Protein AF-A0A4C1U7Z0-F1 (afdb_monomer_lite)

pLDDT: mean 79.82, std 9.91, range [41.53, 89.88]

InterPro domains:
  IPR006600 HTH CenpB-type DNA-binding domain [PF03221] (47-94)
  IPR006600 HTH CenpB-type DNA-binding domain [PS51253] (38-94)
  IPR006600 HTH CenpB-type DNA-binding domain [SM00674] (44-94)
  IPR007889 DNA binding HTH domain, Psq-type [PF04218] (7-32)
  IPR009057 Homedomain-like superfamily [SSF46689] (2-35)
  IPR009057 Homedomain-like superfamily [SSF46689] (40-94)
  IPR050863 Centromere and Transposable Element-Derived Protein [PTHR19303] (2-94)

Organism: Eumeta variegata (NCBI:txid151549)

Radius of gyration: 20.3 Å; chains: 1; bounding box: 47×29×50 Å

Secondary structure (DSSP, 8-state):
-PPPHHHHHHHTT--HHHHHHHHHTHHHHHHHHHTT---S-----TTHHHHHHHHHHHHHHHHTT----HHHHHHHHHHHHHHTT-TT------

Structure (mmCIF, N/CA/C/O backbone):
data_AF-A0A4C1U7Z0-F1
#
_entry.id   AF-A0A4C1U7Z0-F1
#
loop_
_atom_site.group_PDB
_atom_site.id
_atom_site.type_symbol
_atom_site.label_atom_id
_atom_site.label_alt_id
_atom_site.label_comp_id
_atom_site.label_asym_id
_atom_site.label_entity_id
_atom_site.label_seq_id
_atom_site.pdbx_PDB_ins_code
_atom_site.Cartn_x
_atom_site.Cartn_y
_atom_site.Cartn_z
_atom_site.occupancy
_atom_site.B_iso_or_equiv
_atom_site.auth_seq_id
_atom_site.auth_comp_id
_atom_site.auth_asym_id
_atom_site.auth_atom_id
_atom_site.pdbx_PDB_model_num
ATOM 1 N N . MET A 1 1 ? 28.802 6.009 -25.078 1.00 48.69 1 MET A N 1
ATOM 2 C CA . MET A 1 1 ? 27.912 5.618 -26.193 1.00 48.69 1 MET A CA 1
ATOM 3 C C . MET A 1 1 ? 26.575 5.258 -25.571 1.00 48.69 1 MET A C 1
ATOM 5 O O . MET A 1 1 ? 26.562 4.405 -24.699 1.00 48.69 1 MET A O 1
ATOM 9 N N . GLY A 1 2 ? 25.501 5.985 -25.879 1.00 70.00 2 GLY A N 1
ATOM 10 C CA . GLY A 1 2 ? 24.178 5.672 -25.334 1.00 70.00 2 GLY A CA 1
ATOM 11 C C . GLY A 1 2 ? 23.508 4.599 -26.184 1.00 70.00 2 GLY A C 1
ATOM 12 O O . GLY A 1 2 ? 23.400 4.773 -27.397 1.00 70.00 2 GLY A O 1
ATOM 13 N N . GLU A 1 3 ? 23.073 3.503 -25.571 1.00 75.62 3 GLU A N 1
ATOM 14 C CA . GLU A 1 3 ? 22.234 2.515 -26.247 1.00 75.62 3 GLU A CA 1
ATOM 15 C C . GLU A 1 3 ? 20.853 3.118 -26.526 1.00 75.62 3 GLU A C 1
ATOM 17 O O . GLU A 1 3 ? 20.281 3.840 -25.702 1.00 75.62 3 GLU A O 1
ATOM 22 N N . LYS A 1 4 ? 20.295 2.855 -27.711 1.00 83.12 4 LYS A N 1
ATOM 23 C CA . LYS A 1 4 ? 18.954 3.344 -28.038 1.00 83.12 4 LYS A CA 1
ATOM 24 C C . LYS A 1 4 ? 17.927 2.519 -27.263 1.00 83.12 4 LYS A C 1
ATOM 26 O O . LYS A 1 4 ? 17.985 1.295 -27.240 1.00 83.12 4 LYS A O 1
ATOM 31 N N . ILE A 1 5 ? 16.904 3.188 -26.730 1.00 81.69 5 ILE A N 1
ATOM 32 C CA . ILE A 1 5 ? 15.767 2.570 -26.014 1.00 81.69 5 ILE A CA 1
ATOM 33 C C . ILE A 1 5 ? 15.123 1.428 -26.825 1.00 81.69 5 ILE A C 1
ATOM 35 O O . ILE A 1 5 ? 14.636 0.453 -26.261 1.00 81.69 5 ILE A O 1
ATOM 39 N N . SER A 1 6 ? 15.124 1.546 -28.153 1.00 82.38 6 SER A N 1
ATOM 40 C CA . SER A 1 6 ? 14.613 0.528 -29.070 1.00 82.38 6 SER A CA 1
ATOM 41 C C . SER A 1 6 ? 15.448 -0.755 -29.076 1.00 82.38 6 SER A C 1
ATOM 43 O O . SER A 1 6 ? 14.875 -1.837 -29.152 1.00 82.38 6 SER A O 1
ATOM 45 N N . ASP A 1 7 ? 16.774 -0.638 -29.007 1.00 86.12 7 ASP A N 1
ATOM 46 C CA . ASP A 1 7 ? 17.695 -1.779 -28.986 1.00 86.12 7 ASP A CA 1
ATOM 47 C C . ASP A 1 7 ? 17.619 -2.497 -27.634 1.00 86.12 7 ASP A C 1
ATOM 49 O O . ASP A 1 7 ? 17.468 -3.716 -27.595 1.00 86.12 7 ASP A O 1
ATOM 53 N N . VAL A 1 8 ? 17.547 -1.733 -26.537 1.00 85.69 8 VAL A N 1
ATOM 54 C CA . VAL A 1 8 ? 17.272 -2.266 -25.192 1.00 85.69 8 VAL A CA 1
ATOM 55 C C . VAL A 1 8 ? 15.927 -3.000 -25.166 1.00 85.69 8 VAL A C 1
ATOM 57 O O . VAL A 1 8 ? 15.842 -4.133 -24.705 1.00 85.69 8 VAL A O 1
ATOM 60 N N . GLY A 1 9 ? 14.867 -2.399 -25.713 1.00 86.81 9 GLY A N 1
ATOM 61 C CA . GLY A 1 9 ? 13.556 -3.044 -25.792 1.00 86.81 9 GLY A CA 1
ATOM 62 C C . GLY A 1 9 ? 13.600 -4.376 -26.533 1.00 86.81 9 GLY A C 1
ATOM 63 O O . GLY A 1 9 ? 13.118 -5.375 -26.011 1.00 86.81 9 GLY A O 1
ATOM 64 N N . LYS A 1 10 ? 14.248 -4.427 -27.701 1.00 87.94 10 LYS A N 1
ATOM 65 C CA . LYS A 1 10 ? 14.398 -5.669 -28.473 1.00 87.94 10 LYS A CA 1
ATOM 66 C C . LYS A 1 10 ? 15.163 -6.747 -27.709 1.00 87.94 10 LYS A C 1
ATOM 68 O O . LYS A 1 10 ? 14.730 -7.894 -27.728 1.00 87.94 10 LYS A O 1
ATOM 73 N N . HIS A 1 11 ? 16.246 -6.383 -27.023 1.00 89.12 11 HIS A N 1
ATOM 74 C CA . HIS A 1 11 ? 17.059 -7.333 -26.263 1.00 89.12 11 HIS A CA 1
ATOM 75 C C . HIS A 1 11 ? 16.255 -8.021 -25.147 1.00 89.12 11 HIS A C 1
ATOM 77 O O . HIS A 1 11 ? 16.381 -9.225 -24.946 1.00 89.12 11 HIS A O 1
ATOM 83 N N . PHE A 1 12 ? 15.374 -7.274 -24.477 1.00 85.25 12 PHE A N 1
ATOM 84 C CA . PHE A 1 12 ? 14.541 -7.782 -23.383 1.00 85.25 12 PHE A CA 1
ATOM 85 C C . PHE A 1 12 ? 13.110 -8.174 -23.808 1.00 85.25 12 PHE A C 1
ATOM 87 O O . PHE A 1 12 ? 12.278 -8.474 -22.955 1.00 85.25 12 PHE A O 1
ATOM 94 N N . GLY A 1 13 ? 12.788 -8.153 -25.108 1.00 89.62 13 GLY A N 1
ATOM 95 C CA . GLY A 1 13 ? 11.442 -8.455 -25.616 1.00 89.62 13 GLY A CA 1
ATOM 96 C C . GLY A 1 13 ? 10.363 -7.424 -25.244 1.00 89.62 13 GLY A C 1
ATOM 97 O O . GLY A 1 13 ? 9.170 -7.718 -25.301 1.00 89.62 13 GLY A O 1
ATOM 98 N N . PHE A 1 14 ? 10.755 -6.207 -24.863 1.00 89.88 14 PHE A N 1
ATOM 99 C CA . PHE A 1 14 ? 9.854 -5.124 -24.480 1.00 89.88 14 PHE A CA 1
ATOM 100 C C . PHE A 1 14 ? 9.610 -4.124 -25.610 1.00 89.88 14 PHE A C 1
ATOM 102 O O . PHE A 1 14 ? 10.487 -3.786 -26.407 1.00 89.88 14 PHE A O 1
ATOM 109 N N . SER A 1 15 ? 8.405 -3.554 -25.624 1.00 89.25 15 SER A N 1
ATOM 110 C CA . SER A 1 15 ? 8.103 -2.429 -26.505 1.00 89.25 15 SER A CA 1
ATOM 111 C C . SER A 1 15 ? 8.903 -1.183 -26.097 1.00 89.25 15 SER A C 1
ATOM 113 O O . SER A 1 15 ? 9.173 -0.955 -24.913 1.00 89.25 15 SER A O 1
ATOM 115 N N . ARG A 1 16 ? 9.225 -0.313 -27.065 1.00 89.56 16 ARG A N 1
ATOM 116 C CA . ARG A 1 16 ? 9.876 0.987 -26.801 1.00 89.56 16 ARG A CA 1
ATOM 117 C C . ARG A 1 16 ? 9.122 1.794 -25.735 1.00 89.56 16 ARG A C 1
ATOM 119 O O . ARG A 1 16 ? 9.743 2.436 -24.889 1.00 89.56 16 ARG A O 1
ATOM 126 N N . SER A 1 17 ? 7.791 1.745 -25.770 1.00 87.75 17 SER A N 1
ATOM 127 C CA . SER A 1 17 ? 6.906 2.425 -24.821 1.00 87.75 17 SER A CA 1
ATOM 128 C C . SER A 1 17 ? 7.081 1.896 -23.395 1.00 87.75 17 SER A C 1
ATOM 130 O O . SER A 1 17 ? 7.141 2.686 -22.451 1.00 87.75 17 SER A O 1
ATOM 132 N N . THR A 1 18 ? 7.237 0.578 -23.233 1.00 88.06 18 THR A N 1
ATOM 133 C CA . THR A 1 18 ? 7.496 -0.069 -21.937 1.00 88.06 18 THR A CA 1
ATOM 134 C C . THR A 1 18 ? 8.835 0.380 -21.360 1.00 88.06 18 THR A C 1
ATOM 136 O O . THR A 1 18 ? 8.876 0.872 -20.234 1.00 88.06 18 THR A O 1
ATOM 139 N N . VAL A 1 19 ? 9.915 0.302 -22.144 1.00 89.88 19 VAL 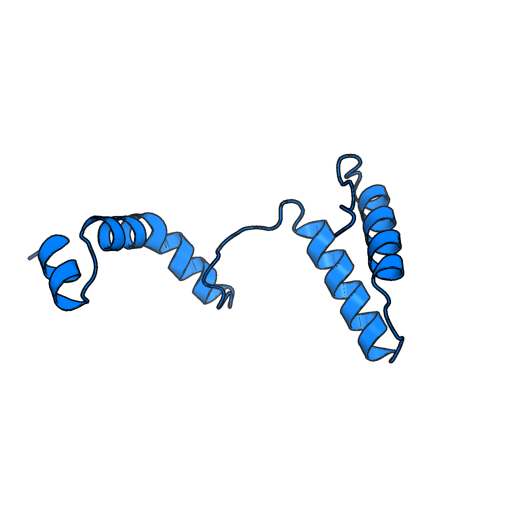A N 1
ATOM 140 C CA . VAL A 1 19 ? 11.257 0.713 -21.689 1.00 89.88 19 VAL A CA 1
ATOM 141 C C . VAL A 1 19 ? 11.287 2.203 -21.342 1.00 89.88 19 VAL A C 1
ATOM 143 O O . VAL A 1 19 ? 11.828 2.588 -20.310 1.00 89.88 19 VAL A O 1
ATOM 146 N N . SER A 1 20 ? 10.631 3.049 -22.145 1.00 89.25 20 SER A N 1
ATOM 147 C CA . SER A 1 20 ? 10.498 4.477 -21.839 1.00 89.25 20 SER A CA 1
ATOM 148 C C . SER A 1 20 ? 9.734 4.725 -20.534 1.00 89.25 20 SER A C 1
ATOM 150 O O . SER A 1 20 ? 10.120 5.593 -19.753 1.00 89.25 20 SER A O 1
ATOM 152 N N . THR A 1 21 ? 8.678 3.954 -20.267 1.00 88.69 21 THR A N 1
ATOM 153 C CA . THR A 1 21 ? 7.882 4.073 -19.036 1.00 88.69 21 THR A CA 1
ATOM 154 C C . THR A 1 21 ? 8.678 3.641 -17.808 1.00 88.69 21 THR A C 1
ATOM 156 O O . THR A 1 21 ? 8.639 4.335 -16.791 1.00 88.69 21 THR A O 1
ATOM 159 N N . ILE A 1 22 ? 9.434 2.543 -17.905 1.00 89.38 22 ILE A N 1
ATOM 160 C CA . ILE A 1 22 ? 10.340 2.084 -16.842 1.00 89.38 22 ILE A CA 1
ATOM 161 C C . ILE A 1 22 ? 11.401 3.154 -16.579 1.00 89.38 22 ILE A C 1
ATOM 163 O O . ILE A 1 22 ? 11.586 3.555 -15.436 1.00 89.38 22 ILE A O 1
ATOM 167 N N . TRP A 1 23 ? 12.022 3.698 -17.629 1.00 89.56 23 TRP A N 1
ATOM 168 C CA . TRP A 1 23 ? 13.036 4.743 -17.494 1.00 89.56 23 TRP A CA 1
ATOM 169 C C . TR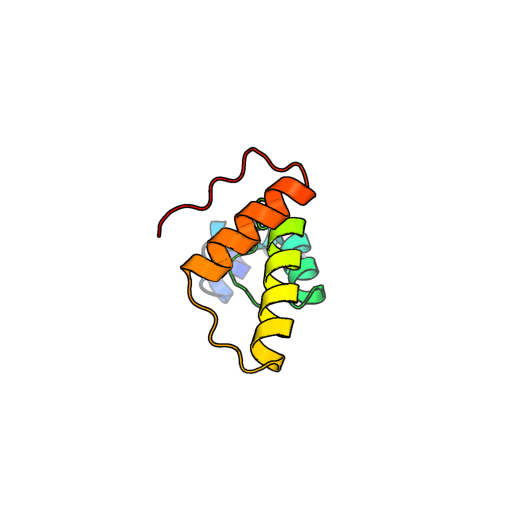P A 1 23 ? 12.497 6.009 -16.819 1.00 89.56 23 TRP A C 1
ATOM 171 O O . TRP A 1 23 ? 13.141 6.558 -15.929 1.00 89.56 23 TRP A O 1
ATOM 181 N N . LYS A 1 24 ? 11.293 6.457 -17.200 1.00 89.19 24 LYS A N 1
ATOM 182 C CA . LYS A 1 24 ? 10.628 7.619 -16.584 1.00 89.19 24 LYS A CA 1
ATOM 183 C C . LYS A 1 24 ? 10.276 7.395 -15.113 1.00 89.19 24 LYS A C 1
ATOM 185 O O . LYS A 1 24 ? 10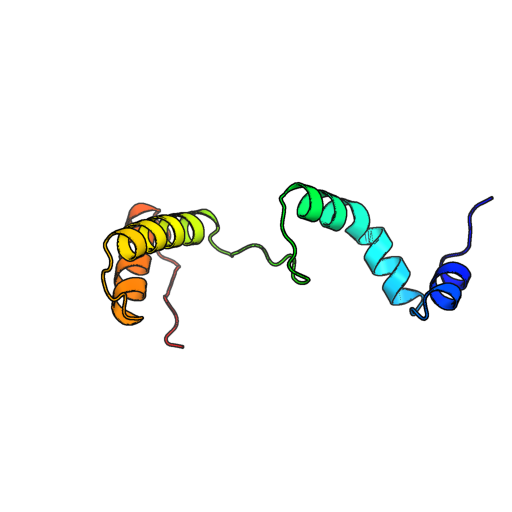.263 8.350 -14.348 1.00 89.19 24 LYS A O 1
ATOM 190 N N . ASN A 1 25 ? 9.971 6.159 -14.721 1.00 88.06 25 ASN A N 1
ATOM 191 C CA . ASN A 1 25 ? 9.604 5.815 -13.346 1.00 88.06 25 ASN A CA 1
ATOM 192 C C . ASN A 1 25 ? 10.755 5.176 -12.554 1.00 88.06 25 ASN A C 1
ATOM 194 O O . ASN A 1 25 ? 10.519 4.703 -11.445 1.00 88.06 25 ASN A O 1
ATOM 198 N N . LYS A 1 26 ? 11.987 5.177 -13.085 1.00 89.00 26 LYS A N 1
ATOM 199 C CA . LYS A 1 26 ? 13.132 4.458 -12.507 1.00 89.00 26 LYS A CA 1
ATOM 200 C C . LYS A 1 26 ? 13.385 4.818 -11.043 1.00 89.00 26 LYS A C 1
ATOM 202 O O . LYS A 1 26 ? 13.583 3.929 -10.231 1.00 89.00 26 LYS A O 1
ATOM 207 N N . GLU A 1 27 ? 13.302 6.101 -10.694 1.00 87.94 27 GLU A N 1
ATOM 208 C CA . GLU A 1 27 ? 13.548 6.572 -9.327 1.00 87.94 27 GLU A CA 1
ATOM 209 C C . GLU A 1 27 ? 12.489 6.045 -8.363 1.00 87.94 27 GLU A C 1
ATOM 211 O O . GLU A 1 27 ? 12.820 5.549 -7.295 1.00 87.94 27 GLU A O 1
ATOM 216 N N . LYS A 1 28 ? 11.217 6.052 -8.778 1.00 84.56 28 LYS A N 1
ATOM 217 C CA . LYS A 1 28 ? 10.111 5.514 -7.974 1.00 84.56 28 LYS A CA 1
ATOM 218 C C . LYS A 1 28 ? 10.228 4.003 -7.782 1.00 84.56 28 LYS A C 1
ATOM 220 O O . LYS A 1 28 ? 9.881 3.504 -6.720 1.00 84.56 28 LYS A O 1
ATOM 225 N N . ILE A 1 29 ? 10.686 3.287 -8.811 1.00 85.88 29 ILE A N 1
ATOM 226 C CA . ILE A 1 29 ? 10.893 1.835 -8.754 1.00 85.88 29 ILE A CA 1
ATOM 227 C C . ILE A 1 29 ? 12.044 1.509 -7.792 1.00 85.88 29 ILE A C 1
ATOM 229 O O . ILE A 1 29 ? 11.864 0.678 -6.910 1.00 85.88 29 ILE A O 1
ATOM 233 N N . LEU A 1 30 ? 13.180 2.207 -7.908 1.00 86.56 30 LEU A N 1
ATOM 234 C CA . LEU A 1 30 ? 14.337 2.030 -7.019 1.00 86.56 30 LEU A CA 1
ATOM 235 C C . LEU A 1 30 ? 14.017 2.410 -5.567 1.00 86.56 30 LEU A C 1
ATOM 237 O O . LEU A 1 30 ? 14.408 1.708 -4.640 1.00 86.56 30 LEU A O 1
ATOM 241 N N . GLN A 1 31 ? 13.271 3.497 -5.360 1.00 86.00 31 GLN A N 1
ATOM 242 C CA . GLN A 1 31 ? 12.847 3.909 -4.025 1.00 86.00 31 GLN A CA 1
ATOM 243 C C . GLN A 1 31 ? 11.921 2.864 -3.389 1.00 86.00 31 GLN A C 1
ATOM 245 O O . GLN A 1 31 ? 12.131 2.481 -2.243 1.00 86.00 31 GLN A O 1
ATOM 250 N N . ALA A 1 32 ? 10.958 2.337 -4.148 1.00 82.62 32 ALA A N 1
ATOM 251 C CA . ALA A 1 32 ? 10.068 1.289 -3.663 1.00 82.62 32 ALA A CA 1
ATOM 252 C C . ALA A 1 32 ? 10.805 -0.020 -3.332 1.00 82.62 32 ALA A C 1
ATOM 254 O O . ALA A 1 32 ? 10.453 -0.678 -2.355 1.00 82.62 32 ALA A O 1
ATOM 255 N N . GLU A 1 33 ? 11.826 -0.384 -4.113 1.00 81.88 33 GLU A N 1
ATOM 256 C CA . GLU A 1 33 ? 12.688 -1.534 -3.818 1.00 81.88 33 GLU A CA 1
ATOM 257 C C . GLU A 1 33 ? 13.422 -1.348 -2.481 1.00 81.88 33 GLU A C 1
ATOM 259 O O . GLU A 1 33 ? 13.388 -2.243 -1.638 1.00 81.88 33 GLU A O 1
ATOM 264 N N . SER A 1 34 ? 13.994 -0.161 -2.250 1.00 80.50 34 SER A N 1
ATOM 265 C CA . SER A 1 34 ? 14.659 0.197 -0.988 1.00 80.50 34 SER A CA 1
ATOM 266 C C . SER A 1 34 ? 13.699 0.180 0.211 1.00 80.50 34 SER A C 1
ATOM 268 O O . SER A 1 34 ? 14.047 -0.286 1.293 1.00 80.50 34 SER A O 1
ATOM 270 N N . GLU A 1 35 ? 12.446 0.602 0.010 1.00 79.19 35 GLU A N 1
ATOM 271 C CA . GLU A 1 35 ? 11.366 0.502 1.004 1.00 79.19 35 GLU A CA 1
ATOM 272 C C . GLU A 1 35 ? 10.850 -0.944 1.214 1.00 79.19 35 GLU A C 1
ATOM 274 O O . GLU A 1 35 ? 9.896 -1.154 1.965 1.00 79.19 35 GLU A O 1
ATOM 279 N N . GLY A 1 36 ? 11.420 -1.950 0.537 1.00 75.00 36 GLY A N 1
ATOM 280 C CA . GLY A 1 36 ? 11.009 -3.356 0.643 1.00 75.00 36 GLY A CA 1
ATOM 281 C C . GLY A 1 36 ? 9.667 -3.677 -0.032 1.00 75.00 36 GLY A C 1
ATOM 282 O O . GLY A 1 36 ? 9.099 -4.755 0.171 1.00 75.00 36 GLY A O 1
ATOM 283 N N . LYS A 1 37 ? 9.126 -2.766 -0.852 1.00 74.50 37 LYS A N 1
ATOM 284 C CA . LYS A 1 37 ? 7.856 -2.962 -1.565 1.00 74.50 37 LYS A CA 1
ATOM 285 C C . LYS A 1 37 ? 8.086 -3.856 -2.788 1.00 74.50 37 LYS A C 1
ATOM 287 O O . LYS A 1 37 ? 8.363 -3.382 -3.882 1.00 74.50 37 LYS A O 1
ATOM 292 N N . SER A 1 38 ? 7.869 -5.163 -2.629 1.00 69.31 38 SER A N 1
ATOM 293 C CA . SER A 1 38 ? 7.952 -6.151 -3.727 1.00 69.31 38 SER A CA 1
ATOM 294 C C . SER A 1 38 ? 6.732 -6.137 -4.681 1.00 69.31 38 SER A C 1
ATOM 296 O O . SER A 1 38 ? 6.646 -6.898 -5.646 1.00 69.31 38 SER A O 1
ATOM 298 N N . SER A 1 39 ? 5.743 -5.271 -4.435 1.00 71.88 39 SER A N 1
ATOM 299 C CA . SER A 1 39 ? 4.517 -5.228 -5.238 1.00 71.88 39 SER A CA 1
ATOM 300 C C . SER A 1 39 ? 4.737 -4.575 -6.604 1.00 71.88 39 SER A C 1
ATOM 302 O O . SER A 1 39 ? 5.198 -3.440 -6.705 1.00 71.88 39 SER A O 1
ATOM 304 N N . LYS A 1 40 ? 4.258 -5.238 -7.666 1.00 73.38 40 LYS A N 1
ATOM 305 C CA . LYS A 1 40 ? 4.211 -4.689 -9.038 1.00 73.38 40 LYS A CA 1
ATOM 306 C C . LYS A 1 40 ? 3.369 -3.408 -9.147 1.00 73.38 40 LYS A C 1
ATOM 308 O O . LYS A 1 40 ? 3.489 -2.675 -10.126 1.00 73.38 40 LYS A O 1
ATOM 313 N N . LYS A 1 41 ? 2.480 -3.151 -8.179 1.00 73.69 41 LYS A N 1
ATOM 314 C CA . LYS A 1 41 ? 1.650 -1.942 -8.116 1.00 73.69 41 LYS A CA 1
ATOM 315 C C . LYS A 1 41 ? 2.182 -1.021 -7.024 1.00 73.69 41 LYS A C 1
ATOM 317 O O . LYS A 1 41 ? 1.971 -1.278 -5.844 1.00 73.69 41 LYS A O 1
ATOM 322 N N . LEU A 1 42 ? 2.755 0.108 -7.431 1.00 67.56 42 LEU A N 1
ATOM 323 C CA . LEU A 1 42 ? 3.180 1.195 -6.540 1.00 67.56 42 LEU A CA 1
ATOM 324 C C . LEU A 1 42 ? 2.012 2.119 -6.150 1.00 67.56 42 LEU A C 1
ATOM 326 O O . LEU A 1 42 ? 2.170 3.337 -6.066 1.00 67.56 42 LEU A O 1
ATOM 330 N N . LYS A 1 43 ? 0.802 1.568 -5.984 1.00 68.38 43 LYS A N 1
ATOM 331 C CA . LYS A 1 43 ? -0.355 2.381 -5.605 1.00 68.38 43 LYS A CA 1
ATOM 332 C C . LYS A 1 43 ? -0.217 2.729 -4.128 1.00 68.38 43 LYS A C 1
ATOM 334 O O . LYS A 1 43 ? -0.315 1.844 -3.284 1.00 68.38 43 LYS A O 1
ATOM 339 N N . LYS A 1 44 ? -0.006 4.012 -3.837 1.00 62.75 44 LYS A N 1
ATOM 340 C CA . LYS A 1 44 ? -0.102 4.515 -2.470 1.00 62.75 44 LYS A CA 1
ATOM 341 C C . LYS A 1 44 ? -1.554 4.382 -1.993 1.00 62.75 44 LYS A C 1
ATOM 343 O O . LYS A 1 44 ? -2.464 4.721 -2.765 1.00 62.75 44 LYS A O 1
ATOM 348 N N . PRO A 1 45 ? -1.794 3.855 -0.783 1.00 65.88 45 PRO A N 1
ATOM 349 C CA . PRO A 1 45 ? -3.095 3.958 -0.142 1.00 65.88 45 PRO A CA 1
ATOM 350 C C . PRO A 1 45 ? -3.554 5.417 -0.137 1.00 65.88 45 PRO A C 1
ATOM 352 O O . PRO A 1 45 ? -2.747 6.330 0.009 1.00 65.88 45 PRO A O 1
ATOM 355 N N . LYS A 1 46 ? -4.856 5.655 -0.317 1.00 68.19 46 LYS A N 1
ATOM 356 C CA . LYS A 1 46 ? -5.409 7.019 -0.245 1.00 68.19 46 LYS A CA 1
ATOM 357 C C . LYS A 1 46 ? -5.299 7.593 1.177 1.00 68.19 46 LYS A C 1
ATOM 359 O O . LYS A 1 46 ? -5.281 8.808 1.331 1.00 68.19 46 LYS A O 1
ATOM 364 N N . TYR A 1 47 ? -5.206 6.713 2.175 1.00 73.94 47 TYR A N 1
ATOM 365 C CA . TYR A 1 47 ? -5.109 7.031 3.593 1.00 73.94 47 TYR A CA 1
ATOM 366 C C . TYR A 1 47 ? -4.0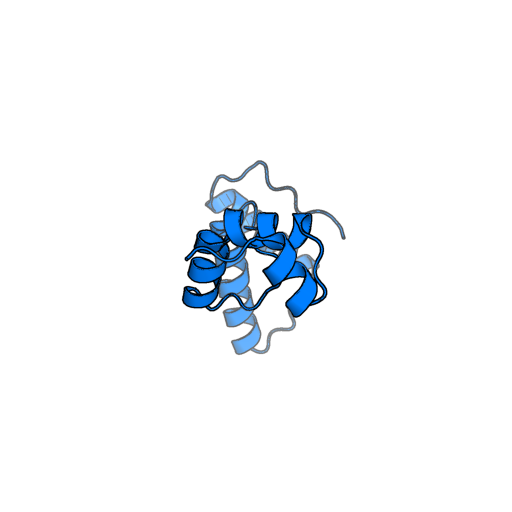25 6.146 4.229 1.00 73.94 47 TYR A C 1
ATOM 368 O O . TYR A 1 47 ? -4.338 5.183 4.920 1.00 73.94 47 TYR A O 1
ATOM 376 N N . GLU A 1 48 ? -2.749 6.430 3.940 1.00 77.56 48 GLU A N 1
ATOM 377 C CA . GLU A 1 48 ? -1.617 5.622 4.437 1.00 77.56 48 GLU A CA 1
ATOM 378 C C . GLU A 1 48 ? -1.636 5.492 5.966 1.00 77.56 48 GLU A C 1
ATOM 380 O O . GLU A 1 48 ? -1.497 4.384 6.479 1.00 77.56 48 GLU A O 1
ATOM 385 N N . ASP A 1 49 ? -1.902 6.584 6.685 1.00 78.94 49 ASP A N 1
ATOM 386 C CA . ASP A 1 49 ? -1.964 6.601 8.152 1.00 78.94 49 ASP A CA 1
ATOM 387 C C . ASP A 1 49 ? -3.085 5.710 8.709 1.00 78.94 49 ASP A C 1
ATOM 389 O O . ASP A 1 49 ? -2.883 4.966 9.670 1.00 78.94 49 ASP A O 1
ATOM 393 N N . LEU A 1 50 ? -4.255 5.727 8.062 1.00 82.94 50 LEU A N 1
ATOM 394 C CA . LEU A 1 50 ? -5.396 4.890 8.431 1.00 82.94 50 LEU A CA 1
ATOM 395 C C . LEU A 1 50 ? -5.102 3.406 8.180 1.00 82.94 50 LEU A C 1
ATOM 397 O O . LEU A 1 50 ? -5.318 2.575 9.061 1.00 82.94 50 LEU A O 1
ATOM 401 N N . ASP A 1 51 ? -4.590 3.074 6.991 1.00 81.56 51 ASP A N 1
ATOM 402 C CA . ASP A 1 51 ? -4.208 1.706 6.630 1.00 81.56 51 ASP A CA 1
ATOM 403 C C . ASP A 1 51 ? -3.152 1.158 7.604 1.00 81.56 51 ASP A C 1
ATOM 405 O O . ASP A 1 51 ? -3.273 0.028 8.079 1.00 81.56 51 ASP A O 1
ATOM 409 N N . GLN A 1 52 ? -2.144 1.962 7.964 1.00 84.44 52 GLN A N 1
ATOM 410 C CA . GLN A 1 52 ? -1.128 1.575 8.948 1.00 84.44 52 GLN A CA 1
ATOM 411 C C . GLN A 1 52 ? -1.722 1.354 10.348 1.00 84.44 52 GLN A C 1
ATOM 413 O O . GLN A 1 52 ? -1.389 0.356 10.995 1.00 84.44 52 GLN A O 1
ATOM 418 N N . ALA A 1 53 ? -2.623 2.226 10.811 1.00 85.88 53 ALA A N 1
ATOM 419 C CA . ALA A 1 53 ? -3.289 2.075 12.106 1.00 85.88 53 ALA A CA 1
ATOM 420 C C . ALA A 1 53 ? -4.129 0.786 12.174 1.00 85.88 53 ALA A C 1
ATOM 422 O O . ALA A 1 53 ? -4.015 0.012 13.133 1.00 85.88 53 ALA A O 1
ATOM 423 N N . ILE A 1 54 ? -4.911 0.506 11.125 1.00 86.56 54 ILE A N 1
ATOM 424 C CA . ILE A 1 54 ? -5.719 -0.717 11.017 1.00 86.56 54 ILE A CA 1
ATOM 425 C C . ILE A 1 54 ? -4.820 -1.955 10.958 1.00 86.56 54 ILE A C 1
ATOM 427 O O . ILE A 1 54 ? -5.084 -2.923 11.672 1.00 86.56 54 ILE A O 1
ATOM 431 N N . LEU A 1 55 ? -3.746 -1.938 10.161 1.00 85.56 55 LEU A N 1
ATOM 432 C CA . LEU A 1 55 ? -2.798 -3.055 10.060 1.00 85.56 55 LEU A CA 1
ATOM 433 C C . LEU A 1 55 ? -2.108 -3.347 11.395 1.00 85.56 55 LEU A C 1
ATOM 435 O O . LEU A 1 55 ? -2.003 -4.508 11.794 1.00 85.56 55 LEU A O 1
ATOM 439 N N . SER A 1 56 ? -1.669 -2.309 12.108 1.00 87.38 56 SER A N 1
ATOM 440 C CA . SER A 1 56 ? -1.045 -2.448 13.427 1.00 87.38 56 SER A CA 1
ATOM 441 C C . SER A 1 56 ? -2.013 -3.066 14.441 1.00 87.38 56 SER A C 1
ATOM 443 O O . SER A 1 56 ? -1.678 -4.036 15.131 1.00 87.38 56 SER A O 1
ATOM 445 N N . TRP A 1 57 ? -3.260 -2.584 14.471 1.00 88.56 57 TRP A N 1
ATOM 446 C CA . TRP A 1 57 ? -4.313 -3.181 15.291 1.00 88.56 57 TRP A CA 1
ATOM 447 C C . TRP A 1 57 ? -4.595 -4.635 14.891 1.00 88.56 57 TRP A C 1
ATOM 449 O O . TRP A 1 57 ? -4.658 -5.499 15.766 1.00 88.56 57 TRP A O 1
ATOM 459 N N . PHE A 1 58 ? -4.694 -4.931 13.594 1.00 86.19 58 PHE A N 1
ATOM 460 C CA . PHE A 1 58 ? -4.949 -6.277 13.084 1.00 86.19 58 PHE A CA 1
ATOM 461 C C . PHE A 1 58 ? -3.852 -7.260 13.504 1.00 86.19 58 PHE A C 1
ATOM 463 O O . PHE A 1 58 ? -4.150 -8.346 14.001 1.00 86.19 58 PHE A O 1
ATOM 470 N N . HIS A 1 59 ? -2.579 -6.875 13.377 1.00 87.06 59 HIS A N 1
ATOM 471 C CA . HIS A 1 59 ? -1.457 -7.690 13.844 1.00 87.06 59 HIS A CA 1
ATOM 472 C C . HIS A 1 59 ? -1.535 -7.961 15.347 1.00 87.06 59 HIS A C 1
ATOM 474 O O . HIS A 1 59 ? -1.362 -9.106 15.769 1.00 87.06 59 HIS A O 1
ATOM 480 N N . ARG A 1 60 ? -1.865 -6.944 16.150 1.00 86.75 60 ARG A N 1
ATOM 481 C CA . ARG A 1 60 ? -2.042 -7.099 17.599 1.00 86.75 60 ARG A CA 1
ATOM 482 C C . ARG A 1 60 ? -3.207 -8.031 17.937 1.00 86.75 60 ARG A C 1
ATOM 484 O O . ARG A 1 60 ? -3.075 -8.869 18.821 1.00 86.75 60 ARG A O 1
ATOM 491 N N . GLN A 1 61 ? -4.331 -7.938 17.233 1.00 86.00 61 GLN A N 1
ATOM 492 C CA . GLN A 1 61 ? -5.467 -8.845 17.434 1.00 86.00 61 GLN A CA 1
ATOM 493 C C . GLN A 1 61 ? -5.136 -10.288 17.013 1.00 86.00 61 GLN A C 1
ATOM 495 O O . GLN A 1 61 ? -5.476 -11.231 17.727 1.00 86.00 61 GLN A O 1
ATOM 500 N N . ARG A 1 62 ? -4.389 -10.467 15.915 1.00 83.06 62 ARG A N 1
ATOM 501 C CA . ARG A 1 62 ? -3.930 -11.785 15.450 1.00 83.06 62 ARG A CA 1
ATOM 502 C C . ARG A 1 62 ? -2.963 -12.444 16.436 1.00 83.06 62 ARG A C 1
ATOM 504 O O . ARG A 1 62 ? -3.065 -13.645 16.658 1.00 83.06 62 ARG A O 1
ATOM 511 N N . GLN A 1 63 ? -2.068 -11.674 17.060 1.00 84.19 63 GLN A N 1
ATOM 512 C CA . GLN A 1 63 ? -1.200 -12.173 18.138 1.00 84.19 63 GLN A CA 1
ATOM 513 C C . GLN A 1 63 ? -2.001 -12.644 19.359 1.00 84.19 63 GLN A C 1
ATOM 515 O O . GLN A 1 63 ? -1.638 -13.630 19.992 1.00 84.19 63 GLN A O 1
ATOM 520 N N . ASN A 1 64 ? -3.134 -11.999 19.643 1.00 84.19 64 ASN A N 1
ATOM 521 C CA . ASN A 1 64 ? -4.057 -12.409 20.702 1.00 84.19 64 ASN A CA 1
ATOM 522 C C . ASN A 1 64 ? -4.963 -13.595 20.308 1.00 84.19 64 ASN A C 1
ATOM 524 O O . ASN A 1 64 ? -5.893 -13.908 21.044 1.00 84.19 64 ASN A O 1
ATOM 528 N N . ASN A 1 65 ? -4.711 -14.257 19.167 1.00 79.44 65 ASN A N 1
ATOM 529 C CA . ASN A 1 65 ? -5.523 -15.361 18.634 1.00 79.44 65 ASN A CA 1
ATOM 530 C C . ASN A 1 65 ? -7.023 -15.021 18.511 1.00 79.44 65 ASN A C 1
ATOM 532 O O . ASN A 1 65 ? -7.875 -15.909 18.553 1.00 79.44 65 ASN A O 1
ATOM 536 N N . MET A 1 66 ? -7.367 -13.738 18.346 1.00 76.75 66 MET A N 1
ATOM 537 C CA . MET A 1 66 ? -8.759 -13.333 18.189 1.00 76.75 66 MET A CA 1
ATOM 538 C C . MET A 1 66 ? -9.202 -13.553 16.732 1.00 76.75 66 MET A C 1
ATOM 540 O O . MET A 1 66 ? -8.516 -13.097 15.812 1.00 76.75 66 MET A O 1
ATOM 544 N N . PRO A 1 67 ? -10.343 -14.217 16.483 1.00 75.75 67 PRO A N 1
ATOM 545 C CA . PRO A 1 67 ? -10.910 -14.309 15.146 1.00 75.75 67 PRO A CA 1
ATOM 546 C C . PRO A 1 67 ? -11.434 -12.937 14.711 1.00 75.75 67 PRO A C 1
ATOM 548 O O . PRO A 1 67 ? -12.455 -12.446 15.190 1.00 75.75 67 PRO A O 1
ATOM 551 N N . ILE A 1 68 ? -10.717 -12.302 13.787 1.00 80.50 68 ILE A N 1
ATOM 552 C CA . ILE A 1 68 ? -11.086 -10.995 13.247 1.00 80.50 68 ILE A CA 1
ATOM 553 C C . ILE A 1 68 ? -12.021 -11.211 12.058 1.00 80.50 68 ILE A C 1
ATOM 555 O O . ILE A 1 68 ? -1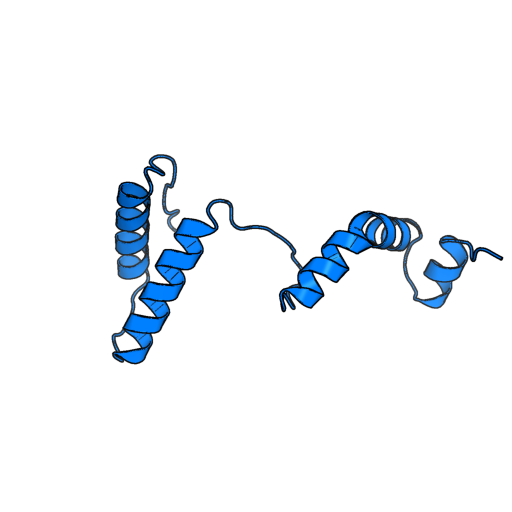1.606 -11.696 11.007 1.00 80.50 68 ILE A O 1
ATOM 559 N N . SER A 1 69 ? -13.287 -10.835 12.222 1.00 82.44 69 SER A N 1
ATOM 560 C CA . SER A 1 69 ? -14.266 -10.837 11.131 1.00 82.44 69 SER A CA 1
ATOM 561 C C . SER A 1 69 ? -14.230 -9.519 10.353 1.00 82.44 69 SER A C 1
ATOM 563 O O . SER A 1 69 ? -13.960 -8.465 10.927 1.00 82.44 69 SER A O 1
ATOM 565 N N . GLY A 1 70 ? -14.559 -9.552 9.058 1.00 80.12 70 GLY A N 1
ATOM 566 C CA . GLY A 1 70 ? -14.611 -8.360 8.193 1.00 80.12 70 GLY A CA 1
ATOM 567 C C . GLY A 1 70 ? -15.400 -7.167 8.774 1.00 80.12 70 GLY A C 1
ATOM 568 O O . GLY A 1 70 ? -14.880 -6.051 8.750 1.00 80.12 70 GLY A O 1
ATOM 569 N N . PRO A 1 71 ? -16.584 -7.372 9.389 1.00 84.31 71 PRO A N 1
ATOM 570 C CA . PRO A 1 71 ? -17.334 -6.299 10.047 1.00 84.31 71 PRO A CA 1
ATOM 571 C C . PRO A 1 71 ? -16.593 -5.645 11.222 1.00 84.31 71 PRO A C 1
ATOM 573 O O . PRO A 1 71 ? -16.729 -4.446 11.442 1.00 84.31 71 PRO A O 1
ATOM 576 N N . LEU A 1 72 ? -15.772 -6.408 11.952 1.00 85.00 72 LEU A N 1
ATOM 577 C CA . LEU A 1 72 ? -14.967 -5.890 13.063 1.00 85.00 72 LEU A CA 1
ATOM 578 C C . LEU A 1 72 ? -13.877 -4.943 12.545 1.00 85.00 72 LEU A C 1
ATOM 580 O O . LEU A 1 72 ? -13.647 -3.879 13.115 1.00 85.00 72 LEU A O 1
ATOM 584 N N . VAL A 1 73 ? -13.225 -5.322 11.441 1.00 84.12 73 VAL A N 1
ATOM 585 C CA . VAL A 1 73 ? -12.224 -4.478 10.773 1.00 84.12 73 VAL A CA 1
ATOM 586 C C . VAL A 1 73 ? -12.869 -3.197 10.261 1.00 84.12 73 VAL A C 1
ATOM 588 O O . VAL A 1 73 ? -12.292 -2.128 10.432 1.00 84.12 73 VAL A O 1
ATOM 591 N N . LYS A 1 74 ? -14.079 -3.291 9.693 1.00 83.31 74 LYS A N 1
ATOM 592 C CA . LYS A 1 74 ? -14.850 -2.131 9.229 1.00 83.31 74 LYS A CA 1
ATOM 593 C C . LYS A 1 74 ? -15.143 -1.157 10.371 1.00 83.31 74 LYS A C 1
ATOM 595 O O . LYS A 1 74 ? -14.747 -0.002 10.274 1.00 83.31 74 LYS A O 1
ATOM 600 N N . ALA A 1 75 ? -15.719 -1.643 11.471 1.00 85.38 75 ALA A N 1
ATOM 601 C CA . ALA A 1 75 ? -16.015 -0.810 12.635 1.00 85.38 75 ALA A CA 1
ATOM 602 C C . ALA A 1 75 ? -14.751 -0.147 13.207 1.00 85.38 75 ALA A C 1
ATOM 604 O O . ALA A 1 75 ? -14.771 1.017 13.610 1.00 85.38 75 ALA A O 1
ATOM 605 N N . LYS A 1 76 ? -13.616 -0.864 13.210 1.00 87.12 76 LYS A N 1
ATOM 606 C CA . LYS A 1 76 ? -12.351 -0.286 13.671 1.00 87.12 76 LYS A CA 1
ATOM 607 C C . LYS A 1 76 ? -11.783 0.744 12.694 1.00 87.12 76 LYS A C 1
ATOM 609 O O . LYS A 1 76 ? -11.222 1.740 13.141 1.00 87.12 76 LYS A O 1
ATOM 614 N N . ALA A 1 77 ? -11.944 0.529 11.391 1.00 84.31 77 ALA A N 1
ATOM 615 C CA . ALA A 1 77 ? -11.570 1.501 10.373 1.00 84.31 77 ALA A CA 1
ATOM 616 C C . ALA A 1 77 ? -12.372 2.797 10.527 1.00 84.31 77 ALA A C 1
ATOM 618 O O . ALA A 1 77 ? -11.771 3.865 10.533 1.00 84.31 77 ALA A O 1
ATOM 619 N N . GLU A 1 78 ? -13.690 2.690 10.731 1.00 84.56 78 GLU A N 1
ATOM 620 C CA . GLU A 1 78 ? -14.580 3.831 10.983 1.00 84.56 78 GLU A CA 1
ATOM 621 C C . GLU A 1 78 ? -14.117 4.630 12.208 1.00 84.56 78 GLU A C 1
ATOM 623 O O . GLU A 1 78 ? -13.900 5.837 12.108 1.00 84.56 78 GLU A O 1
ATOM 628 N N . ASN A 1 79 ? -13.826 3.938 13.312 1.00 85.62 79 ASN A N 1
ATOM 629 C CA . ASN A 1 79 ? -13.313 4.557 14.530 1.00 85.62 79 ASN A CA 1
ATOM 630 C C . ASN A 1 79 ? -11.971 5.283 14.311 1.00 85.62 79 ASN A C 1
ATOM 632 O O . ASN A 1 79 ? -11.819 6.429 14.724 1.00 85.62 79 ASN A O 1
ATOM 636 N N . PHE A 1 80 ? -11.018 4.667 13.603 1.00 84.31 80 PHE 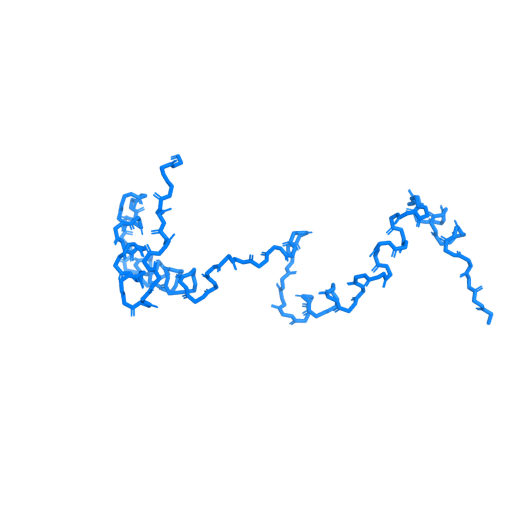A N 1
ATOM 637 C CA . PHE A 1 80 ? -9.747 5.329 13.293 1.00 84.31 80 PHE A CA 1
ATOM 638 C C . PHE A 1 80 ? -9.915 6.527 12.353 1.00 84.31 80 PHE A C 1
ATOM 640 O O . PHE A 1 80 ? -9.147 7.482 12.441 1.00 84.31 80 PHE A O 1
ATOM 647 N N . THR A 1 81 ? -10.912 6.526 11.467 1.00 83.81 81 THR A N 1
ATOM 648 C CA . THR A 1 81 ? -11.214 7.712 10.655 1.00 83.81 81 THR A CA 1
ATOM 649 C C . THR A 1 81 ? -11.817 8.859 11.432 1.00 83.81 81 THR A C 1
ATOM 651 O O . THR A 1 81 ? -11.514 10.004 11.101 1.00 83.81 81 THR A O 1
ATOM 654 N N . GLU A 1 82 ? -12.598 8.584 12.473 1.00 82.12 82 GLU A N 1
ATOM 655 C CA . GLU A 1 82 ? -13.035 9.619 13.411 1.00 82.12 82 GLU A CA 1
ATOM 656 C C . GLU A 1 82 ? -11.836 10.198 14.174 1.00 82.12 82 GLU A C 1
ATOM 658 O O . GLU A 1 82 ? -11.677 11.417 14.223 1.00 82.12 82 GLU A O 1
ATOM 663 N N . GLU A 1 83 ? -10.942 9.340 14.682 1.00 80.31 83 GLU A N 1
ATOM 664 C CA . GLU A 1 83 ? -9.731 9.761 15.406 1.00 80.31 83 GLU A CA 1
ATOM 665 C C . GLU A 1 83 ? -8.763 10.580 14.532 1.00 80.31 83 GLU A C 1
ATOM 667 O O . GLU A 1 83 ? -8.154 11.537 15.006 1.00 80.31 83 GLU A O 1
ATOM 672 N N . LEU A 1 84 ? -8.639 10.237 13.246 1.00 78.50 84 LEU A N 1
ATOM 673 C CA . LEU A 1 84 ? -7.771 10.933 12.287 1.00 78.50 84 LEU A CA 1
ATOM 674 C C . LEU A 1 84 ? -8.452 12.135 11.602 1.00 78.50 84 LEU A C 1
ATOM 676 O O . LEU A 1 84 ? -7.838 12.781 10.752 1.00 78.50 84 LEU A O 1
ATOM 680 N N . GLY A 1 85 ? -9.717 12.435 11.923 1.00 73.19 85 GLY A N 1
ATOM 681 C CA . GLY A 1 85 ? -10.480 13.517 11.287 1.00 73.19 85 GLY A CA 1
ATOM 682 C C . GLY A 1 85 ? -10.766 13.288 9.795 1.00 73.19 85 GLY A C 1
ATOM 683 O O . GLY A 1 85 ? -11.082 14.220 9.053 1.00 73.19 85 GLY A O 1
ATOM 684 N N . LEU A 1 86 ? -10.666 12.042 9.330 1.00 72.00 86 LEU A N 1
ATOM 685 C CA . LEU A 1 86 ? -10.868 11.627 7.945 1.00 72.00 86 LEU A CA 1
ATOM 686 C C . LEU A 1 86 ? -12.348 11.294 7.696 1.00 72.00 86 LEU A C 1
ATOM 688 O O . LEU A 1 86 ? -12.692 10.194 7.269 1.00 72.00 86 LEU A O 1
ATOM 692 N N . ALA A 1 87 ? -13.233 12.274 7.904 1.00 60.00 87 ALA A N 1
ATOM 693 C CA . ALA A 1 87 ? -14.689 12.123 7.748 1.00 60.00 87 ALA A CA 1
ATOM 694 C C . ALA A 1 87 ? -15.146 11.736 6.320 1.00 60.00 87 ALA A C 1
ATOM 696 O O . ALA A 1 87 ? -16.302 11.385 6.100 1.00 60.00 87 ALA A O 1
ATOM 697 N N . ALA A 1 88 ? -14.247 11.800 5.330 1.00 61.97 88 ALA A N 1
ATOM 698 C CA . ALA A 1 88 ? -14.507 11.405 3.945 1.00 61.97 88 ALA A CA 1
ATOM 699 C C . ALA A 1 88 ? -14.250 9.911 3.661 1.00 61.97 88 ALA A C 1
ATOM 701 O O . ALA A 1 88 ? -14.441 9.462 2.525 1.00 61.97 88 ALA A O 1
ATOM 702 N N . PHE A 1 89 ? -13.782 9.138 4.643 1.00 65.12 89 PHE A N 1
ATOM 703 C CA . PHE A 1 89 ? -13.634 7.697 4.485 1.00 65.12 89 PHE A CA 1
ATOM 704 C C . PHE A 1 89 ? -14.987 7.015 4.673 1.00 65.12 89 PHE A C 1
ATOM 706 O O . PHE A 1 89 ? -15.543 6.972 5.764 1.00 65.12 89 PHE A O 1
ATOM 713 N N . LYS A 1 90 ? -15.511 6.454 3.586 1.00 64.75 90 LYS A N 1
ATOM 714 C CA . LYS A 1 90 ? -16.641 5.531 3.635 1.00 64.75 90 LYS A CA 1
ATOM 715 C C . LYS A 1 90 ? -16.093 4.137 3.385 1.00 64.75 90 LYS A C 1
ATOM 717 O O . LYS A 1 90 ? -15.649 3.849 2.273 1.00 64.75 90 LYS A O 1
ATOM 722 N N . ALA A 1 91 ? -16.093 3.294 4.414 1.00 59.75 91 ALA A N 1
ATOM 723 C CA . ALA A 1 91 ? -15.707 1.899 4.270 1.00 59.75 91 ALA A CA 1
ATOM 724 C C . ALA A 1 91 ? -16.688 1.220 3.299 1.00 59.75 91 ALA A C 1
ATOM 726 O O . ALA A 1 91 ? -17.854 1.003 3.635 1.00 59.75 91 ALA A O 1
ATOM 727 N N . SER A 1 92 ? -16.236 0.968 2.066 1.00 58.62 92 SER A N 1
ATOM 728 C CA . SER A 1 92 ? -17.056 0.334 1.033 1.00 58.62 92 SER A CA 1
ATOM 729 C C . SER A 1 92 ? -17.456 -1.061 1.496 1.00 58.62 92 SER A C 1
ATOM 731 O O . SER A 1 92 ? -16.611 -1.821 1.964 1.00 58.62 92 SER A O 1
ATOM 733 N N . GLU A 1 93 ? -18.733 -1.396 1.349 1.00 52.62 93 GLU A N 1
ATOM 734 C CA . GLU A 1 93 ? -19.167 -2.790 1.358 1.00 52.62 93 GLU A CA 1
ATOM 735 C C . GLU A 1 93 ? -18.562 -3.438 0.111 1.00 52.62 93 GLU A C 1
ATOM 737 O O . GLU A 1 93 ? -18.780 -2.965 -1.007 1.00 52.62 93 GLU A O 1
ATOM 742 N N . GLY A 1 94 ? -17.669 -4.399 0.331 1.00 41.53 94 GLY A N 1
ATOM 743 C CA . GLY A 1 94 ? -17.088 -5.251 -0.699 1.00 41.53 94 GLY A CA 1
ATOM 744 C C . GLY A 1 94 ? -17.688 -6.634 -0.589 1.00 41.53 94 GLY A C 1
ATOM 745 O O . GLY A 1 94 ? -17.853 -7.085 0.567 1.00 41.53 94 GLY A O 1
#

Sequence (94 aa):
MGEKISDVGKHFGFSRSTVSTIWKNKEKILQAESEGKSSKKLKKPKYEDLDQAILSWFHRQRQNNMPISGPLVKAKAENFTEELGLAAFKASEG

Foldseek 3Di:
DDDDLCVVCVVVVHDSVVSVVCVVCVVVVVVCVVVVNPDPDPDDDPCNVLVVVLVVVVVVCVVVVHPDDPVNSQVVSVVVCVVVVVPVDDPDDD